Protein AF-A0A0C7R785-F1 (afdb_monomer_lite)

Sequence (85 aa):
MTIGEILITINQGTFIANNTPSSHRGRISSILPLISGFGFAVGPMIMGDIIEKYNSLTGWLIISIISVIGVLIMIFLEKFTKIKN

Secondary structure (DSSP, 8-state):
--HHHHHHHHHHHHHHHHHS-TTTHHHHHHHHHHHHHHHHHHHHHHHHHHHHHS-HHHHHHHHHHHHHHHHHHHHHHHHHHHHH-

Radius of gyration: 16.22 Å; chains: 1; bounding box: 35×29×39 Å

pLDDT: mean 89.37, std 7.25, range [53.41, 96.75]

Foldseek 3Di:
DDPVVVVCVVVVLVVLVVVDDPVCSVVVVVVVVVVVVVCVVVVCVVLVVVCVVDNVVVSVVVVVVVVVVVVVVVVVVVVVVVVVD

InterPro domains:
 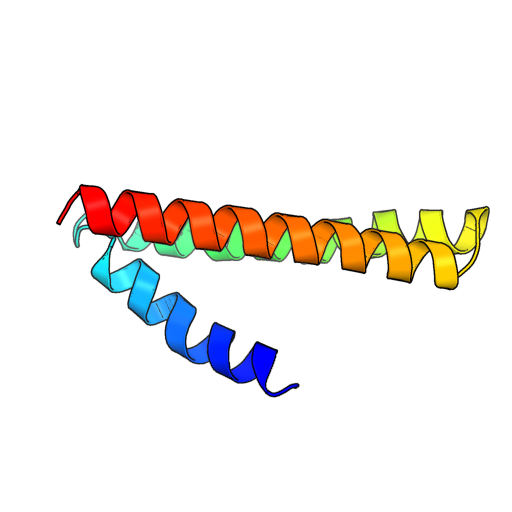 IPR020846 Major facilitator superfamily domain [PS50850] (1-85)
  IPR036259 MFS transporter superfamily [G3DSA:1.20.1250.20] (1-83)
  IPR036259 MFS transporter superfamily [SSF103473] (3-82)

Structure (mmCIF, N/CA/C/O backbone):
data_AF-A0A0C7R785-F1
#
_entry.id   AF-A0A0C7R785-F1
#
loop_
_atom_site.group_PDB
_atom_site.id
_atom_site.type_symbol
_atom_site.label_atom_id
_atom_site.label_alt_id
_atom_site.label_comp_id
_atom_site.label_asym_id
_atom_site.label_entity_id
_atom_site.label_seq_id
_atom_site.pdbx_PDB_ins_code
_atom_site.Cartn_x
_atom_site.Cartn_y
_atom_site.Cartn_z
_atom_site.occupancy
_atom_site.B_iso_or_equiv
_atom_site.auth_seq_id
_atom_site.auth_comp_id
_atom_site.auth_asym_id
_atom_site.auth_atom_id
_atom_site.pdbx_PDB_model_num
ATOM 1 N N . MET A 1 1 ? 12.590 -7.009 7.132 1.00 69.06 1 MET A N 1
ATOM 2 C CA . MET A 1 1 ? 11.748 -6.319 8.124 1.00 69.06 1 MET A CA 1
ATOM 3 C C . MET A 1 1 ? 12.363 -4.965 8.427 1.00 69.06 1 MET A C 1
ATOM 5 O O . MET A 1 1 ? 13.416 -4.889 9.049 1.00 69.06 1 MET A O 1
ATOM 9 N N . THR A 1 2 ? 11.754 -3.916 7.895 1.00 91.81 2 THR A N 1
ATOM 10 C CA . THR A 1 2 ? 12.138 -2.511 8.053 1.00 91.81 2 THR A CA 1
ATOM 11 C C . THR A 1 2 ? 11.375 -1.873 9.217 1.00 91.81 2 THR A C 1
ATOM 13 O O . THR A 1 2 ? 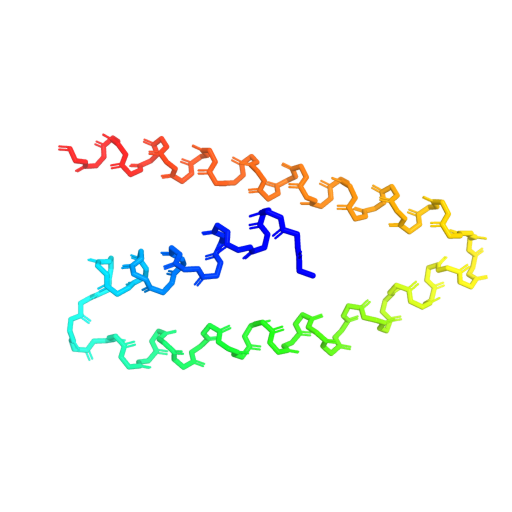10.374 -2.413 9.687 1.00 91.81 2 THR A O 1
ATOM 16 N N . ILE A 1 3 ? 11.815 -0.696 9.675 1.00 92.88 3 ILE A N 1
ATOM 17 C CA . ILE A 1 3 ? 11.132 0.049 10.749 1.00 92.88 3 ILE A CA 1
ATOM 18 C C . ILE A 1 3 ? 9.670 0.345 10.372 1.00 92.88 3 ILE A C 1
ATOM 20 O O . ILE A 1 3 ? 8.776 0.183 11.200 1.00 92.88 3 ILE A O 1
ATOM 24 N N . GLY A 1 4 ? 9.413 0.714 9.113 1.00 87.38 4 GLY A N 1
ATOM 25 C CA . GLY A 1 4 ? 8.057 0.962 8.618 1.00 87.38 4 GLY A CA 1
ATOM 26 C C . GLY A 1 4 ? 7.171 -0.284 8.671 1.00 87.38 4 GLY A C 1
ATOM 27 O O . GLY A 1 4 ? 6.041 -0.215 9.149 1.00 87.38 4 GLY A O 1
ATOM 28 N N . GLU A 1 5 ? 7.698 -1.441 8.261 1.00 86.12 5 GLU A N 1
ATOM 29 C CA . GLU A 1 5 ? 6.963 -2.712 8.332 1.00 86.12 5 GLU A CA 1
ATOM 30 C C . GLU A 1 5 ? 6.609 -3.092 9.776 1.00 86.12 5 GLU A C 1
ATOM 32 O O . GLU A 1 5 ? 5.494 -3.550 10.032 1.00 86.12 5 GLU A O 1
ATOM 37 N N . ILE A 1 6 ? 7.515 -2.856 10.733 1.00 92.94 6 ILE A N 1
ATOM 38 C CA . ILE A 1 6 ? 7.257 -3.106 12.160 1.00 92.94 6 ILE A CA 1
ATOM 39 C C . ILE A 1 6 ? 6.110 -2.223 12.655 1.00 92.94 6 ILE A C 1
ATOM 41 O O . ILE A 1 6 ? 5.157 -2.733 13.244 1.00 92.94 6 ILE A O 1
ATOM 45 N N . LEU A 1 7 ? 6.184 -0.914 12.387 1.00 91.75 7 LEU A N 1
ATOM 46 C CA . LEU A 1 7 ? 5.172 0.052 12.815 1.00 91.75 7 LEU A CA 1
ATOM 47 C C . LEU A 1 7 ? 3.783 -0.302 12.279 1.00 91.75 7 LEU A C 1
ATOM 49 O O . LEU A 1 7 ? 2.810 -0.246 13.029 1.00 91.75 7 LEU A O 1
ATOM 53 N N . ILE A 1 8 ? 3.684 -0.694 11.008 1.00 89.69 8 ILE A N 1
ATOM 54 C CA . ILE A 1 8 ? 2.406 -1.063 10.391 1.00 89.69 8 ILE A CA 1
ATOM 55 C C . ILE A 1 8 ? 1.874 -2.358 11.009 1.00 89.69 8 ILE A C 1
ATOM 57 O O . ILE A 1 8 ? 0.725 -2.394 11.446 1.00 89.69 8 ILE A O 1
ATOM 61 N N . THR A 1 9 ? 2.708 -3.395 11.116 1.00 89.38 9 THR A N 1
ATOM 62 C CA . THR A 1 9 ? 2.271 -4.736 11.541 1.00 89.38 9 THR A CA 1
ATOM 63 C C . THR A 1 9 ? 1.662 -4.738 12.946 1.00 89.38 9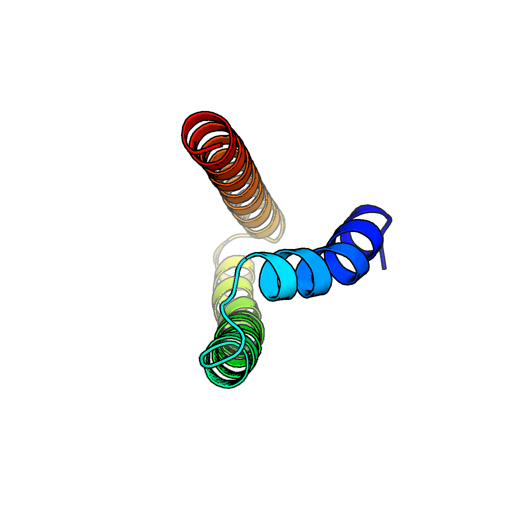 THR A C 1
ATOM 65 O O . THR A 1 9 ? 0.634 -5.376 13.168 1.00 89.38 9 THR A O 1
ATOM 68 N N . ILE A 1 10 ? 2.246 -3.994 13.892 1.00 91.38 10 ILE A N 1
ATOM 69 C CA . ILE A 1 10 ? 1.752 -3.958 15.279 1.00 91.38 10 ILE A CA 1
ATOM 70 C C . ILE A 1 10 ? 0.527 -3.048 15.466 1.00 91.38 10 ILE A C 1
ATOM 72 O O . ILE A 1 10 ? -0.295 -3.296 16.347 1.00 91.38 10 ILE A O 1
ATOM 76 N N . ASN A 1 11 ? 0.379 -1.998 14.648 1.00 90.19 11 ASN A N 1
ATOM 77 C CA . ASN A 1 11 ? -0.706 -1.023 14.800 1.00 90.19 11 ASN A CA 1
ATOM 78 C C . ASN A 1 11 ? -1.949 -1.375 13.974 1.00 90.19 11 ASN A C 1
ATOM 80 O O . ASN A 1 11 ? -3.069 -1.094 14.403 1.00 90.19 11 ASN A O 1
ATOM 84 N N . GLN A 1 12 ? -1.775 -2.004 12.809 1.00 87.75 12 GLN A N 1
ATOM 85 C CA . GLN A 1 12 ? -2.857 -2.279 11.863 1.00 87.75 12 GLN A CA 1
ATOM 86 C C . GLN A 1 12 ? -3.988 -3.103 12.498 1.00 87.75 12 GLN A C 1
ATOM 88 O O . GLN A 1 12 ? -5.154 -2.713 12.417 1.00 87.75 12 GLN A O 1
ATOM 93 N N . GLY A 1 13 ? -3.659 -4.209 13.175 1.00 85.88 13 GLY A N 1
ATOM 94 C CA . GLY A 1 13 ? -4.658 -5.079 13.806 1.00 85.88 13 GLY A CA 1
ATOM 95 C C . GLY A 1 13 ? -5.475 -4.366 14.889 1.00 85.88 13 GLY A C 1
ATOM 96 O O . GLY A 1 13 ? -6.705 -4.449 14.898 1.00 85.88 13 GLY A O 1
ATOM 97 N N . THR A 1 14 ? -4.803 -3.606 15.757 1.00 87.25 14 THR A N 1
ATOM 98 C CA . THR A 1 14 ? -5.430 -2.832 16.840 1.00 87.25 14 THR A CA 1
ATOM 99 C C . THR A 1 14 ? -6.343 -1.734 16.292 1.00 87.25 14 THR A C 1
ATOM 101 O O . THR A 1 14 ? -7.471 -1.579 16.760 1.00 87.25 14 THR A O 1
ATOM 104 N N . PHE A 1 15 ? -5.906 -1.013 15.252 1.00 87.81 15 PHE A N 1
ATOM 105 C CA . PHE A 1 15 ? -6.716 0.019 14.601 1.00 87.81 15 PHE A CA 1
ATOM 106 C C . PHE A 1 15 ? -8.023 -0.553 14.035 1.00 87.81 15 PHE A C 1
ATOM 108 O O . PHE A 1 15 ? -9.099 -0.008 14.283 1.00 87.81 15 PHE A O 1
ATOM 115 N N . ILE A 1 16 ? -7.953 -1.681 13.326 1.00 86.31 16 ILE A N 1
ATOM 116 C CA . ILE A 1 16 ? -9.134 -2.336 12.748 1.00 86.31 16 ILE A CA 1
ATOM 117 C C . ILE A 1 16 ? -10.069 -2.854 13.842 1.00 86.31 16 ILE A C 1
ATOM 119 O O . ILE A 1 16 ? -11.282 -2.659 13.754 1.00 86.31 16 ILE A O 1
ATOM 123 N N . ALA A 1 17 ? -9.531 -3.494 14.884 1.00 85.31 17 ALA A N 1
ATOM 124 C CA . ALA A 1 17 ? -10.334 -4.038 15.974 1.00 85.31 17 ALA A CA 1
ATOM 125 C C . ALA A 1 17 ? -11.114 -2.944 16.723 1.00 85.31 17 ALA A C 1
ATOM 127 O O . ALA A 1 17 ? -12.288 -3.152 17.043 1.00 85.31 17 ALA A O 1
ATOM 128 N N . ASN A 1 18 ? -10.489 -1.784 16.950 1.00 86.88 18 ASN A N 1
ATOM 129 C CA . ASN A 1 18 ? -11.108 -0.639 17.620 1.00 86.88 18 ASN A CA 1
ATOM 130 C C . ASN A 1 18 ? -12.164 0.061 16.752 1.00 86.88 18 ASN A C 1
ATOM 132 O O . ASN A 1 18 ? -13.152 0.555 17.283 1.00 86.88 18 ASN A O 1
ATOM 136 N N . ASN A 1 19 ? -11.993 0.065 15.426 1.00 85.38 19 ASN A N 1
ATOM 137 C CA . ASN A 1 19 ? -12.933 0.691 14.489 1.00 85.38 19 ASN A CA 1
ATOM 138 C C . ASN A 1 19 ? -14.009 -0.269 13.946 1.00 85.38 19 ASN A C 1
ATOM 140 O O . ASN A 1 19 ? -14.844 0.142 13.142 1.00 85.38 19 ASN A O 1
ATOM 144 N N . THR A 1 20 ? -14.019 -1.536 14.375 1.00 84.56 20 THR A N 1
ATOM 145 C CA . THR A 1 20 ? -15.003 -2.530 13.921 1.00 84.56 20 THR A CA 1
ATOM 146 C C . THR A 1 20 ? -15.918 -2.988 15.065 1.00 84.56 20 THR A C 1
ATOM 148 O O . THR A 1 20 ? -15.410 -3.468 16.085 1.00 84.56 20 THR A O 1
ATOM 151 N N . PRO A 1 21 ? -17.258 -2.945 14.896 1.00 81.12 21 PRO A N 1
ATOM 152 C CA . PRO A 1 21 ? -18.207 -3.457 15.882 1.00 81.12 21 PRO A CA 1
ATOM 153 C C . PRO A 1 21 ? -17.991 -4.943 16.186 1.00 81.12 21 PRO A C 1
ATOM 155 O O . PRO A 1 21 ? -17.737 -5.743 15.282 1.00 81.12 21 PRO A O 1
ATOM 158 N N . SER A 1 22 ? -18.180 -5.337 17.445 1.00 77.00 22 SER A N 1
ATOM 159 C CA . SER A 1 22 ? -17.944 -6.703 17.940 1.00 77.00 22 SER A CA 1
ATOM 160 C C . SER A 1 22 ? -18.684 -7.781 17.137 1.00 77.00 22 SER A C 1
ATOM 162 O O . SER A 1 22 ? -18.140 -8.854 16.903 1.00 77.00 22 SER A O 1
ATOM 164 N N . SER A 1 23 ? -19.896 -7.478 16.657 1.00 79.69 23 SER A N 1
ATOM 165 C CA . SER A 1 23 ? -20.739 -8.397 15.877 1.00 79.69 23 SER A CA 1
ATOM 166 C C . SER A 1 23 ? -20.238 -8.660 14.451 1.00 79.69 23 SER A C 1
ATOM 168 O O . SER A 1 23 ? -20.542 -9.703 13.880 1.00 79.69 23 SER A O 1
ATOM 170 N N . HIS A 1 24 ? -19.463 -7.738 13.871 1.00 79.75 24 HIS A N 1
ATOM 171 C CA . HIS A 1 24 ? -18.982 -7.816 12.484 1.00 79.75 24 HIS A CA 1
ATOM 172 C C . HIS A 1 24 ? -17.455 -7.954 12.380 1.00 79.75 24 HIS A C 1
ATOM 174 O O . HIS A 1 24 ? -16.941 -8.200 11.287 1.00 79.75 24 HIS A O 1
ATOM 180 N N . ARG A 1 25 ? -16.731 -7.867 13.507 1.00 83.38 25 ARG A N 1
ATOM 181 C CA . ARG A 1 25 ? -15.265 -7.960 13.581 1.00 83.38 25 ARG A CA 1
ATOM 182 C C . ARG A 1 25 ? -14.718 -9.206 12.897 1.00 83.38 25 ARG A C 1
ATOM 184 O O . ARG A 1 25 ? -13.813 -9.078 12.086 1.00 83.38 25 ARG A O 1
ATOM 191 N N . GLY A 1 26 ? -15.323 -10.373 13.135 1.00 81.75 26 GLY A N 1
ATOM 192 C CA . GLY A 1 26 ? -14.903 -11.625 12.498 1.00 81.75 26 GLY A CA 1
ATOM 193 C C . GLY A 1 26 ? -14.915 -11.556 10.966 1.00 81.75 26 GLY A C 1
ATOM 194 O O . GLY A 1 26 ? -13.945 -11.951 10.334 1.00 81.75 26 GLY A O 1
ATOM 195 N N . ARG A 1 27 ? -15.957 -10.966 10.360 1.00 87.75 27 ARG A N 1
ATOM 196 C CA . ARG A 1 27 ? -16.075 -10.844 8.893 1.00 87.75 27 ARG A CA 1
ATOM 197 C C . ARG A 1 27 ? -15.024 -9.901 8.312 1.00 87.75 27 ARG A C 1
ATOM 199 O O . ARG A 1 27 ? -14.385 -10.229 7.318 1.00 87.75 27 ARG A O 1
ATOM 206 N N . ILE A 1 28 ? -14.824 -8.748 8.948 1.00 84.44 28 ILE A N 1
ATOM 207 C CA . ILE A 1 28 ? -13.830 -7.758 8.514 1.00 84.44 28 ILE A CA 1
ATOM 208 C C . ILE A 1 28 ? -12.412 -8.319 8.667 1.00 84.44 28 ILE A C 1
ATOM 210 O O . ILE A 1 28 ? -11.606 -8.219 7.743 1.00 84.44 28 ILE A O 1
ATOM 214 N N . SER A 1 29 ? -12.129 -8.994 9.782 1.00 84.25 29 SER A N 1
ATOM 215 C CA . SER A 1 29 ? -10.853 -9.672 10.017 1.00 84.25 29 SER A CA 1
ATOM 216 C C . SER A 1 29 ? -10.576 -10.802 9.024 1.00 84.25 29 SER A C 1
ATOM 218 O O . SER A 1 29 ? -9.410 -11.070 8.769 1.00 84.25 29 SER A O 1
ATOM 220 N N . SER A 1 30 ? -11.594 -11.441 8.439 1.00 86.94 30 SER A N 1
ATOM 221 C CA . SER A 1 30 ? -11.409 -12.454 7.388 1.00 86.94 30 SER A CA 1
ATOM 222 C C . SER A 1 30 ? -11.201 -11.860 5.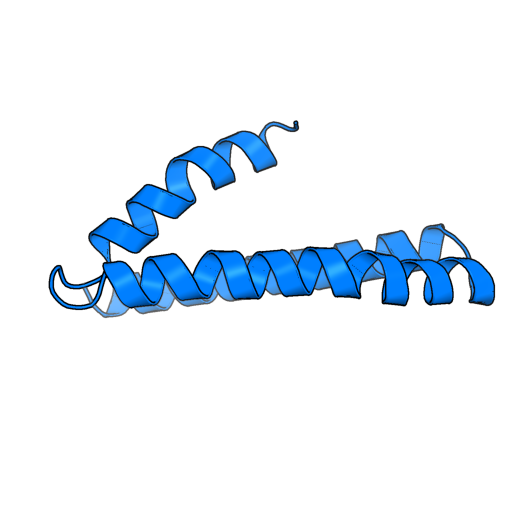992 1.00 86.94 30 SER A C 1
ATOM 224 O O . SER A 1 30 ? -10.478 -12.439 5.187 1.00 86.94 30 SER A O 1
ATOM 226 N N . ILE A 1 31 ? -11.801 -10.705 5.690 1.00 89.94 31 ILE A N 1
ATOM 227 C CA . ILE A 1 31 ? -11.665 -10.051 4.377 1.00 89.94 31 ILE A CA 1
ATOM 228 C C . ILE A 1 31 ? -10.270 -9.441 4.194 1.00 89.94 31 ILE A C 1
ATOM 230 O O . ILE A 1 31 ? -9.713 -9.486 3.101 1.00 89.94 31 ILE A O 1
ATOM 234 N N . LEU A 1 32 ? -9.678 -8.892 5.254 1.00 89.06 32 LEU A N 1
ATOM 23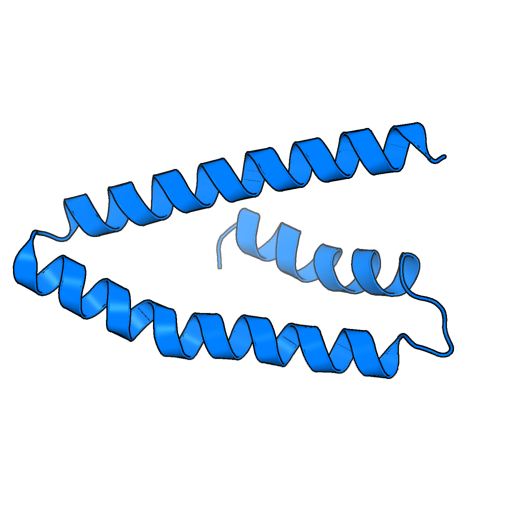5 C CA . LEU A 1 32 ? -8.381 -8.216 5.162 1.00 89.06 32 LEU A CA 1
ATOM 236 C C . LEU A 1 32 ? -7.240 -9.144 4.691 1.00 89.06 32 LEU A C 1
ATOM 238 O O . LEU A 1 32 ? -6.556 -8.770 3.738 1.00 89.06 32 LEU A O 1
ATOM 242 N N . PRO A 1 33 ? -7.064 -10.365 5.240 1.00 90.12 33 PRO A N 1
ATOM 243 C CA . PRO A 1 33 ? -6.114 -11.339 4.709 1.00 90.12 33 PRO A CA 1
ATOM 244 C C . PRO A 1 33 ? -6.388 -11.744 3.261 1.00 90.12 33 PRO A C 1
ATOM 246 O O . PRO A 1 33 ? -5.436 -12.003 2.534 1.00 90.12 33 PRO A O 1
ATOM 249 N N . LEU A 1 34 ? -7.652 -11.784 2.818 1.00 92.88 34 LEU A N 1
ATOM 250 C CA . LEU A 1 34 ? -7.980 -12.084 1.419 1.00 92.88 34 LEU A CA 1
ATOM 251 C C . LEU A 1 34 ? -7.478 -10.981 0.485 1.00 92.88 34 LEU A C 1
ATOM 253 O O . LEU A 1 34 ? -6.869 -11.277 -0.539 1.00 92.88 34 LEU A O 1
ATOM 257 N N . ILE A 1 35 ? -7.679 -9.715 0.859 1.00 92.75 35 ILE A N 1
ATOM 258 C CA . ILE A 1 35 ? -7.185 -8.565 0.089 1.00 92.75 35 ILE A CA 1
ATOM 259 C C . ILE A 1 35 ? -5.651 -8.566 0.061 1.00 92.75 35 ILE A C 1
ATOM 261 O O . ILE A 1 35 ? -5.053 -8.426 -1.006 1.00 92.75 35 ILE A O 1
ATOM 265 N N . SER A 1 36 ? -5.003 -8.767 1.213 1.00 91.06 36 SER A N 1
ATOM 266 C CA . SER A 1 36 ? -3.541 -8.856 1.287 1.00 91.06 36 SER A CA 1
ATOM 267 C C . SER A 1 36 ? -2.999 -10.032 0.472 1.00 91.06 36 SER A C 1
ATOM 269 O O . SER A 1 36 ? -2.055 -9.859 -0.293 1.00 91.06 36 SER A O 1
ATOM 271 N N . GLY A 1 37 ? -3.618 -11.209 0.582 1.00 93.31 37 GLY A N 1
ATOM 272 C CA . GLY A 1 37 ? -3.251 -12.406 -0.174 1.00 93.31 37 GLY A CA 1
ATOM 273 C C . GLY A 1 37 ? -3.397 -12.215 -1.682 1.00 93.31 37 GLY A C 1
ATOM 274 O O . GLY A 1 37 ? -2.508 -12.604 -2.434 1.00 93.31 37 GLY A O 1
ATOM 275 N N . PHE A 1 38 ? -4.460 -11.540 -2.128 1.00 95.56 38 PHE A N 1
ATOM 276 C CA . PHE A 1 38 ? -4.625 -11.160 -3.530 1.00 95.56 38 PHE A CA 1
ATOM 277 C C . PHE A 1 38 ? -3.492 -10.241 -4.003 1.00 95.56 38 PHE A C 1
ATOM 279 O O . PHE A 1 38 ? -2.908 -10.480 -5.057 1.00 95.56 38 PHE A O 1
ATOM 286 N N . GLY A 1 39 ? -3.122 -9.239 -3.199 1.00 92.94 39 GLY A N 1
ATOM 287 C CA . GLY A 1 39 ? -1.976 -8.374 -3.481 1.00 92.94 39 GLY A CA 1
ATOM 288 C C . GLY A 1 39 ? -0.657 -9.147 -3.594 1.00 92.94 39 GLY A C 1
ATOM 289 O O . GLY A 1 39 ? 0.113 -8.903 -4.519 1.00 92.94 39 GLY A O 1
ATOM 290 N N . PHE A 1 40 ? -0.418 -10.123 -2.713 1.00 93.00 40 PHE A N 1
ATOM 291 C CA . PHE A 1 40 ? 0.773 -10.979 -2.771 1.00 93.00 40 PHE A CA 1
ATOM 292 C C . PHE A 1 40 ? 0.786 -11.940 -3.963 1.00 93.00 40 PHE A C 1
ATOM 294 O O . PHE A 1 40 ? 1.865 -12.277 -4.440 1.00 93.00 40 PHE A O 1
ATOM 301 N N . ALA A 1 41 ? -0.376 -12.370 -4.455 1.00 95.25 41 ALA A N 1
ATOM 302 C CA . ALA A 1 41 ? -0.469 -13.230 -5.632 1.00 95.25 41 ALA A CA 1
ATOM 303 C C . ALA A 1 41 ? -0.294 -12.436 -6.937 1.00 95.25 41 ALA A C 1
ATOM 305 O O . ALA A 1 41 ? 0.473 -12.825 -7.815 1.00 95.25 41 ALA A O 1
ATOM 306 N N . VAL A 1 42 ? -0.990 -11.305 -7.057 1.00 95.62 42 VAL A N 1
ATOM 307 C CA . VAL A 1 42 ? -1.035 -10.509 -8.291 1.00 95.62 42 VAL A CA 1
ATOM 308 C C . VAL A 1 42 ? 0.172 -9.576 -8.418 1.00 95.62 42 VAL A C 1
ATOM 310 O O . VAL A 1 42 ? 0.639 -9.319 -9.525 1.00 95.62 42 VAL A O 1
ATOM 313 N N . GLY A 1 43 ? 0.719 -9.098 -7.298 1.00 93.38 43 GLY A N 1
ATOM 314 C CA . GLY A 1 43 ? 1.848 -8.167 -7.266 1.00 93.38 43 GLY A CA 1
ATOM 315 C C . GLY A 1 43 ? 3.085 -8.672 -8.020 1.00 93.38 43 GLY A C 1
ATOM 316 O O . GLY A 1 43 ? 3.536 -7.978 -8.932 1.00 93.38 43 GLY A O 1
ATOM 317 N N . PRO A 1 44 ? 3.621 -9.869 -7.706 1.00 94.31 44 PRO A N 1
ATOM 318 C CA . PRO A 1 44 ? 4.770 -10.433 -8.412 1.00 94.31 44 PRO A CA 1
ATOM 319 C C . PRO A 1 44 ? 4.499 -10.708 -9.891 1.00 94.31 44 PRO A C 1
ATOM 321 O O . PRO A 1 44 ? 5.395 -10.509 -10.701 1.00 94.31 44 PRO A O 1
ATOM 324 N N . MET A 1 45 ? 3.277 -11.118 -10.248 1.00 94.81 45 MET A N 1
ATOM 325 C CA . MET A 1 45 ? 2.895 -11.369 -11.642 1.00 94.81 45 MET A CA 1
ATOM 326 C C . MET A 1 45 ? 2.977 -10.082 -12.473 1.00 94.81 45 MET A C 1
ATOM 328 O O . MET A 1 45 ? 3.677 -10.036 -13.477 1.00 94.81 45 MET A O 1
ATOM 332 N N . ILE A 1 46 ? 2.331 -9.007 -12.010 1.00 94.38 46 ILE A N 1
ATOM 333 C CA . ILE A 1 46 ? 2.358 -7.711 -12.704 1.00 94.38 46 ILE A CA 1
ATOM 334 C C . ILE A 1 46 ? 3.773 -7.121 -12.702 1.00 94.38 46 ILE A C 1
ATOM 336 O O . ILE A 1 46 ? 4.228 -6.584 -13.710 1.00 94.38 46 ILE A O 1
ATOM 340 N N . MET A 1 47 ? 4.478 -7.198 -11.570 1.00 93.94 47 MET A N 1
ATOM 341 C CA . MET A 1 47 ? 5.816 -6.623 -11.462 1.00 93.94 47 MET A CA 1
ATOM 342 C C . MET A 1 47 ? 6.841 -7.380 -12.315 1.00 93.94 47 MET A C 1
ATOM 344 O O . MET A 1 47 ? 7.707 -6.746 -12.912 1.00 93.94 47 MET A O 1
ATOM 348 N N . GLY A 1 48 ? 6.725 -8.707 -12.418 1.00 93.12 48 GLY A N 1
ATOM 349 C CA . GLY A 1 48 ? 7.547 -9.527 -13.306 1.00 93.12 48 GLY A CA 1
ATOM 350 C C . GLY A 1 48 ? 7.444 -9.058 -14.757 1.00 93.12 48 GLY A C 1
ATOM 351 O O . GLY A 1 48 ? 8.459 -8.699 -15.351 1.00 93.12 48 GLY A O 1
ATOM 352 N N . ASP A 1 49 ? 6.216 -8.929 -15.268 1.00 94.25 49 ASP A N 1
ATOM 353 C CA . ASP A 1 49 ? 5.950 -8.454 -16.633 1.00 94.25 49 ASP A CA 1
ATOM 354 C C . ASP A 1 49 ? 6.512 -7.043 -16.896 1.00 94.25 49 ASP A C 1
ATOM 356 O O . ASP A 1 49 ? 6.998 -6.740 -17.989 1.00 94.25 49 ASP A O 1
ATOM 360 N N . ILE A 1 50 ? 6.441 -6.151 -15.901 1.00 94.06 50 ILE A N 1
ATOM 361 C CA . ILE A 1 50 ? 6.960 -4.777 -16.003 1.00 94.06 50 ILE A CA 1
ATOM 362 C C . ILE A 1 50 ? 8.488 -4.769 -16.069 1.00 94.06 50 ILE A C 1
ATOM 364 O O . ILE A 1 50 ? 9.064 -4.018 -16.860 1.00 94.06 50 ILE A O 1
ATOM 368 N N . ILE A 1 51 ? 9.147 -5.571 -15.231 1.00 94.44 51 ILE A N 1
ATOM 369 C CA . ILE A 1 51 ? 10.609 -5.638 -15.187 1.00 94.44 51 ILE A CA 1
ATOM 370 C C . ILE A 1 51 ? 11.152 -6.246 -16.482 1.00 94.44 51 ILE A C 1
ATOM 372 O O . ILE A 1 51 ? 12.155 -5.748 -16.988 1.00 94.44 51 ILE A O 1
ATOM 376 N N . GLU A 1 52 ? 10.478 -7.257 -17.039 1.00 94.38 52 GLU A N 1
ATOM 377 C CA . GLU A 1 52 ? 10.876 -7.901 -18.296 1.00 94.38 52 GLU A CA 1
ATOM 378 C C . GLU A 1 52 ? 10.755 -6.959 -19.507 1.00 94.38 52 GLU A C 1
ATOM 380 O O . GLU A 1 52 ? 11.656 -6.910 -20.342 1.00 94.38 52 GLU A O 1
ATOM 385 N N . LYS A 1 53 ? 9.664 -6.184 -19.606 1.00 93.81 53 LYS A N 1
ATOM 386 C CA . LYS A 1 53 ? 9.414 -5.293 -20.758 1.00 93.81 53 LYS A CA 1
ATOM 387 C C . LYS A 1 53 ? 10.172 -3.974 -20.707 1.00 93.81 53 LYS A C 1
ATOM 389 O O . LYS A 1 53 ? 10.469 -3.400 -21.753 1.00 93.81 53 LYS A O 1
ATOM 394 N N . TYR A 1 54 ? 10.394 -3.449 -19.507 1.00 89.12 54 TYR A N 1
ATOM 395 C CA . TYR A 1 54 ? 11.056 -2.168 -19.309 1.00 89.12 54 TYR A CA 1
ATOM 396 C C . TYR A 1 54 ? 12.422 -2.398 -18.676 1.00 89.12 54 TYR A C 1
ATOM 398 O O . TYR A 1 54 ? 13.358 -2.766 -19.368 1.00 89.12 54 TYR A O 1
ATOM 406 N N . ASN A 1 55 ? 12.547 -2.125 -17.380 1.00 89.88 55 ASN A N 1
ATOM 407 C CA . ASN A 1 55 ? 13.746 -2.306 -16.574 1.00 89.88 55 ASN A CA 1
ATOM 408 C C . ASN A 1 55 ? 13.338 -2.254 -15.096 1.00 89.88 55 ASN A C 1
ATOM 410 O O . ASN A 1 55 ? 12.308 -1.670 -14.741 1.00 89.88 55 ASN A O 1
ATOM 414 N N . SER A 1 56 ? 14.197 -2.754 -14.207 1.00 91.38 56 SER A N 1
ATOM 415 C CA . SER A 1 56 ? 13.954 -2.745 -12.757 1.00 91.38 56 SER A CA 1
ATOM 416 C C . SER A 1 56 ? 13.692 -1.346 -12.187 1.00 91.38 56 SER A C 1
ATOM 418 O O . SER A 1 56 ? 12.895 -1.198 -11.262 1.00 91.38 56 SER A O 1
ATOM 420 N N . LEU A 1 57 ? 14.313 -0.302 -12.753 1.00 93.94 57 LEU A N 1
ATOM 421 C CA . LEU A 1 57 ? 14.107 1.085 -12.319 1.00 93.94 57 LEU A CA 1
ATOM 422 C C . LEU A 1 57 ? 12.647 1.535 -12.488 1.00 93.94 57 LEU A C 1
ATOM 424 O O . LEU A 1 57 ? 12.095 2.176 -11.597 1.00 93.94 57 LEU A O 1
ATOM 428 N N . THR A 1 58 ? 12.005 1.162 -13.597 1.00 93.19 58 THR A N 1
ATOM 429 C CA . THR A 1 58 ? 10.596 1.488 -13.855 1.00 93.19 58 THR A CA 1
ATOM 430 C C . THR A 1 58 ? 9.684 0.818 -12.830 1.00 93.19 58 THR A C 1
ATOM 432 O O . THR A 1 58 ? 8.767 1.457 -12.318 1.00 93.19 58 THR A O 1
ATOM 435 N N . GLY A 1 59 ? 9.978 -0.432 -12.454 1.00 93.69 59 GLY A N 1
ATOM 436 C CA . GLY A 1 59 ? 9.261 -1.132 -11.386 1.00 93.69 59 GLY A CA 1
ATOM 437 C C . GLY A 1 59 ? 9.343 -0.398 -10.043 1.00 93.69 59 GLY A C 1
ATOM 438 O O . GLY A 1 59 ? 8.322 -0.161 -9.394 1.00 93.69 59 GLY A O 1
ATOM 439 N N . TRP A 1 60 ? 10.541 0.051 -9.657 1.00 92.88 60 TRP A N 1
ATOM 440 C CA . TRP A 1 60 ? 10.737 0.833 -8.431 1.00 92.88 60 TRP A CA 1
ATOM 441 C C . TRP A 1 60 ? 10.009 2.180 -8.453 1.00 92.88 60 TRP A C 1
ATOM 443 O O . TRP A 1 60 ? 9.423 2.572 -7.440 1.00 92.88 60 TRP A O 1
ATOM 453 N N . LEU A 1 61 ? 9.993 2.876 -9.594 1.00 95.25 61 LEU A N 1
ATOM 454 C CA . LEU A 1 61 ? 9.239 4.124 -9.750 1.00 95.25 61 LEU A CA 1
ATOM 455 C C . LEU A 1 61 ? 7.733 3.896 -9.580 1.00 95.25 61 LEU A C 1
ATOM 457 O O . LEU A 1 61 ? 7.078 4.660 -8.874 1.00 95.25 61 LEU A O 1
ATOM 461 N N . ILE A 1 62 ? 7.193 2.819 -10.154 1.00 93.81 62 ILE A N 1
ATOM 462 C CA . ILE A 1 62 ? 5.775 2.466 -10.016 1.00 93.81 62 ILE A CA 1
ATOM 463 C C . ILE A 1 62 ? 5.424 2.172 -8.552 1.00 93.81 62 ILE A C 1
ATOM 465 O O . ILE A 1 62 ? 4.471 2.755 -8.032 1.00 93.81 62 ILE A O 1
ATOM 469 N N . ILE A 1 63 ? 6.213 1.344 -7.854 1.00 93.44 63 ILE A N 1
ATOM 470 C CA . ILE A 1 63 ? 6.009 1.076 -6.416 1.00 93.44 63 ILE A CA 1
ATOM 471 C C . ILE A 1 63 ? 6.062 2.375 -5.608 1.00 93.44 63 ILE A C 1
ATOM 473 O O . ILE A 1 63 ? 5.246 2.577 -4.706 1.00 93.44 63 ILE A O 1
ATOM 477 N N . SER A 1 64 ? 7.003 3.264 -5.928 1.00 94.50 64 SER A N 1
ATOM 478 C CA . SER A 1 64 ? 7.151 4.545 -5.235 1.00 94.50 64 SER A CA 1
ATOM 479 C C . SER A 1 64 ? 5.903 5.416 -5.402 1.00 94.50 64 SER A C 1
ATOM 481 O O . SER A 1 64 ? 5.386 5.936 -4.416 1.00 94.50 64 SER A O 1
ATOM 483 N N . ILE A 1 65 ? 5.359 5.516 -6.620 1.00 96.12 65 ILE A N 1
ATOM 484 C CA . ILE A 1 65 ? 4.124 6.268 -6.894 1.00 96.12 65 ILE A CA 1
ATOM 485 C C . ILE A 1 65 ? 2.933 5.660 -6.141 1.00 96.12 65 ILE A C 1
ATOM 487 O O . ILE A 1 65 ? 2.195 6.386 -5.475 1.00 96.12 65 ILE A O 1
ATOM 491 N N . ILE A 1 66 ? 2.766 4.334 -6.184 1.00 94.56 66 ILE A N 1
ATOM 492 C CA . ILE A 1 66 ? 1.697 3.632 -5.453 1.00 94.56 66 ILE A CA 1
ATOM 493 C C . ILE A 1 66 ? 1.815 3.883 -3.944 1.00 94.56 66 ILE A C 1
ATOM 495 O O . ILE A 1 66 ? 0.813 4.130 -3.273 1.00 94.56 66 ILE A O 1
ATOM 499 N N . SER A 1 67 ? 3.038 3.881 -3.410 1.00 93.25 67 SER A N 1
ATOM 500 C CA . SER A 1 67 ? 3.290 4.144 -1.990 1.00 93.25 67 SER A CA 1
ATOM 501 C C . SER A 1 67 ? 2.903 5.574 -1.604 1.00 93.25 67 SER A C 1
ATOM 503 O O . SER A 1 67 ? 2.251 5.775 -0.581 1.00 93.25 67 SER A O 1
ATOM 505 N N . VAL A 1 68 ? 3.225 6.567 -2.444 1.00 96.44 68 VAL A N 1
ATOM 506 C CA . VAL A 1 68 ? 2.808 7.967 -2.242 1.00 96.44 68 VAL A CA 1
ATOM 507 C C . VAL A 1 68 ? 1.283 8.095 -2.254 1.00 96.44 68 VAL A C 1
ATOM 509 O O . VAL A 1 68 ? 0.721 8.765 -1.388 1.00 96.44 68 VAL A O 1
ATOM 512 N N . ILE A 1 69 ? 0.595 7.414 -3.174 1.00 96.75 69 ILE A N 1
ATOM 513 C CA . ILE A 1 69 ? -0.875 7.380 -3.203 1.00 96.75 69 ILE A CA 1
ATOM 514 C C . ILE A 1 69 ? -1.427 6.784 -1.900 1.00 96.75 69 ILE A C 1
ATOM 516 O O . ILE A 1 69 ? -2.351 7.346 -1.312 1.00 96.75 69 ILE A O 1
ATOM 520 N N . GLY A 1 70 ? -0.834 5.697 -1.400 1.00 93.88 70 GLY A N 1
ATOM 521 C CA . GLY A 1 70 ? -1.207 5.098 -0.116 1.00 93.88 70 GLY A CA 1
ATOM 522 C C . GLY A 1 70 ? -1.075 6.073 1.059 1.00 93.88 70 GLY A C 1
ATOM 523 O O . GLY A 1 70 ? -1.984 6.173 1.885 1.00 93.88 70 GLY A O 1
ATOM 524 N N . VAL A 1 71 ? 0.010 6.853 1.100 1.00 94.12 71 VAL A N 1
ATOM 525 C CA . VAL A 1 71 ? 0.206 7.909 2.108 1.00 94.12 71 VAL A CA 1
ATOM 526 C C . VAL A 1 71 ? -0.881 8.982 2.006 1.00 94.12 71 VAL A C 1
ATOM 528 O O . VAL A 1 71 ? -1.463 9.357 3.023 1.00 94.12 71 VAL A O 1
ATOM 531 N N . LEU A 1 72 ? -1.211 9.446 0.796 1.00 96.38 72 LEU A N 1
ATOM 532 C CA . LEU A 1 72 ? -2.265 10.447 0.587 1.00 96.38 72 LEU A CA 1
ATOM 533 C C . LEU A 1 72 ? -3.637 9.951 1.066 1.00 96.38 72 LEU A C 1
ATOM 535 O O . LEU A 1 72 ? -4.363 10.699 1.724 1.00 96.38 72 LEU A O 1
ATOM 539 N N . ILE A 1 73 ? -3.972 8.688 0.788 1.00 95.12 73 ILE A N 1
ATOM 540 C CA . ILE A 1 73 ? -5.223 8.064 1.242 1.00 95.12 73 ILE A CA 1
ATOM 541 C C . ILE A 1 73 ? -5.261 7.975 2.771 1.00 95.12 73 ILE A C 1
ATOM 543 O O . ILE A 1 73 ? -6.283 8.296 3.373 1.00 95.12 73 ILE A O 1
ATOM 547 N N . MET A 1 74 ? -4.154 7.596 3.415 1.00 91.31 74 MET A N 1
ATOM 548 C CA . MET A 1 74 ? -4.080 7.529 4.879 1.00 91.31 74 MET A CA 1
ATOM 549 C C . MET A 1 74 ? -4.213 8.908 5.535 1.00 91.31 74 MET A C 1
ATOM 551 O O . MET A 1 74 ? -4.948 9.050 6.510 1.00 91.31 74 MET A O 1
ATOM 555 N N . ILE A 1 75 ? -3.583 9.945 4.973 1.00 94.31 75 ILE A N 1
ATOM 556 C CA . ILE A 1 75 ? -3.747 11.333 5.444 1.00 94.31 75 ILE A CA 1
ATOM 557 C C . ILE A 1 75 ? -5.206 11.779 5.300 1.00 94.31 75 ILE A C 1
ATOM 559 O O . ILE A 1 75 ? -5.759 12.432 6.189 1.00 94.31 75 ILE A O 1
ATOM 563 N N . PHE A 1 76 ? -5.850 11.437 4.183 1.00 94.69 76 PHE A N 1
ATOM 564 C CA . PHE A 1 76 ? -7.262 11.739 3.975 1.00 94.69 76 PHE A CA 1
ATOM 565 C C . PHE A 1 76 ? -8.153 11.018 4.998 1.00 94.69 76 PHE A C 1
ATOM 567 O O . PHE A 1 76 ? -9.036 11.644 5.589 1.00 94.69 76 PHE A O 1
ATOM 574 N N . LEU A 1 77 ? -7.882 9.738 5.268 1.00 91.50 77 LEU A N 1
ATOM 575 C CA . LEU A 1 77 ? -8.582 8.947 6.279 1.00 91.50 77 LEU A CA 1
ATOM 576 C C . LEU A 1 77 ? -8.433 9.553 7.682 1.00 91.50 77 LEU A C 1
ATOM 578 O O . LEU A 1 77 ? -9.417 9.639 8.417 1.00 91.50 77 LEU A O 1
ATOM 582 N N . GLU A 1 78 ? -7.233 10.008 8.048 1.00 90.25 78 GLU A N 1
ATOM 583 C CA . GLU A 1 78 ? -6.982 10.671 9.331 1.00 90.25 78 GLU A CA 1
ATOM 584 C C . GLU A 1 78 ? -7.809 11.955 9.464 1.00 90.25 78 GLU A C 1
ATOM 586 O O . GLU A 1 78 ? -8.486 12.155 10.475 1.00 90.25 78 GLU A O 1
ATOM 591 N N . LYS A 1 79 ? -7.813 12.805 8.426 1.00 90.56 79 LYS A N 1
ATOM 592 C CA . LYS A 1 79 ? -8.624 14.032 8.404 1.00 90.56 79 LYS A CA 1
ATOM 593 C C . LYS A 1 79 ? -10.110 13.722 8.547 1.00 90.56 79 LYS A C 1
ATOM 595 O O . LYS A 1 79 ? -10.785 14.358 9.349 1.00 90.56 79 LYS A O 1
ATOM 600 N N . PHE A 1 80 ? -10.612 12.732 7.814 1.00 89.12 80 PHE A N 1
ATOM 601 C CA . PHE A 1 80 ? -12.017 12.337 7.881 1.00 89.12 80 PHE A CA 1
ATOM 602 C C . PHE A 1 80 ? -12.398 11.780 9.260 1.00 89.12 80 PHE A C 1
ATOM 604 O O . PHE A 1 80 ? -13.454 12.108 9.797 1.00 89.12 80 PHE A O 1
ATOM 611 N N . THR A 1 81 ? -11.516 10.984 9.868 1.00 86.00 81 THR A N 1
ATOM 612 C CA . THR A 1 81 ? -11.723 10.427 11.212 1.00 86.00 81 THR A CA 1
ATOM 613 C C . THR A 1 81 ? -11.725 11.527 12.278 1.00 86.00 81 THR A C 1
ATOM 615 O O . THR A 1 81 ? -12.578 11.507 13.159 1.00 86.00 81 THR A O 1
ATOM 618 N N . LYS A 1 82 ? -10.836 12.527 12.170 1.00 78.00 82 LYS A N 1
ATOM 619 C CA . LYS A 1 82 ? -10.801 13.700 13.063 1.00 78.00 82 LYS A CA 1
ATOM 620 C C . LYS A 1 82 ? -12.020 14.614 12.941 1.00 78.00 82 LYS A C 1
ATOM 622 O O . LYS A 1 82 ? -12.349 15.271 13.90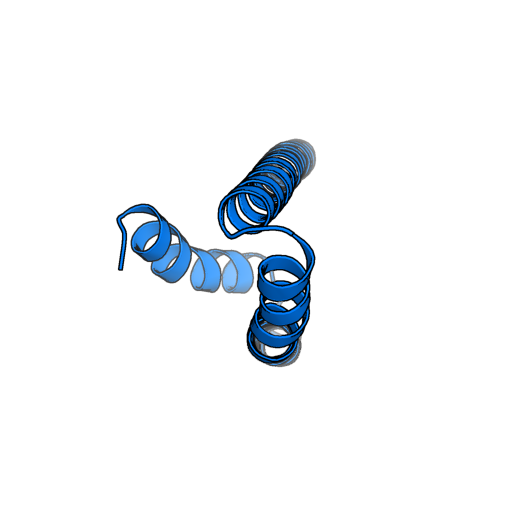9 1.00 78.00 82 LYS A O 1
ATOM 627 N N . ILE A 1 83 ? -12.659 14.689 11.773 1.00 75.25 83 ILE A N 1
ATOM 628 C CA . ILE A 1 83 ? -13.885 15.489 11.574 1.00 75.25 83 ILE A CA 1
ATOM 629 C C . ILE A 1 83 ? -15.105 14.810 12.216 1.00 75.25 83 ILE A C 1
ATOM 631 O O . ILE A 1 83 ? -16.077 15.475 12.561 1.00 75.25 83 ILE A O 1
ATOM 635 N N . LYS A 1 84 ? -15.080 13.478 12.326 1.00 62.25 84 LYS A N 1
ATOM 636 C CA . LYS A 1 84 ? -16.200 12.678 12.831 1.00 62.25 84 LYS A CA 1
ATOM 637 C C . LYS A 1 84 ? -16.209 12.528 14.362 1.00 62.25 84 LYS A C 1
ATOM 639 O O . LYS A 1 84 ? -17.271 12.230 14.907 1.00 62.25 84 LYS A O 1
ATOM 644 N N . ASN A 1 85 ? -15.057 12.699 15.013 1.00 53.41 85 ASN A N 1
ATOM 645 C CA . ASN A 1 85 ? -14.896 12.725 16.473 1.00 53.41 85 ASN A CA 1
ATOM 646 C C . ASN A 1 85 ? -14.930 14.158 17.001 1.00 53.41 85 ASN A C 1
ATOM 648 O O . ASN A 1 85 ? -15.421 14.330 18.135 1.00 53.41 85 ASN A O 1
#

Organism: Paraclostridium sordellii (NCBI:txid1505)